Protein AF-A0A9P4Y3B7-F1 (afdb_monomer_lite)

Sequence (95 aa):
IESTGYEVMLCSLCLEEGVRCKMVDGVKSCSQCTKRGCSCDAGWVSMSSQRLLERQRELADAQARLSESLGRLFRLKKQQRFLQEKGIKLVNEGL

Organism: Cryphonectria parasitica (strain ATCC 38755 / EP155) (NCBI:txid660469)

Secondary structure (DSSP, 8-state):
-TTSEEEBSPPHHHHHTT---EEETT-SS-HHHHHHT------S-BHHHHHHHHHHHHHHHHHHHHHHHHHHHHHHHHHHHHHHHHHHHHHHTT-

Structure (mmCIF, N/CA/C/O backbone):
data_AF-A0A9P4Y3B7-F1
#
_entry.id   AF-A0A9P4Y3B7-F1
#
loop_
_atom_site.group_PDB
_atom_site.id
_atom_site.type_symbol
_atom_site.label_atom_id
_atom_site.label_alt_id
_atom_site.label_comp_id
_atom_site.label_asym_id
_atom_site.label_entity_id
_atom_site.label_seq_id
_atom_site.pdbx_PDB_ins_code
_atom_site.Cartn_x
_atom_site.Cartn_y
_atom_site.Cartn_z
_atom_site.occupancy
_atom_site.B_iso_or_equiv
_atom_site.auth_seq_id
_atom_site.auth_comp_id
_atom_site.auth_asym_id
_atom_site.auth_atom_id
_atom_site.pdbx_PDB_model_num
ATOM 1 N N . ILE A 1 1 ? 16.512 -10.679 -30.146 1.00 53.03 1 ILE A N 1
ATOM 2 C CA . ILE A 1 1 ? 15.92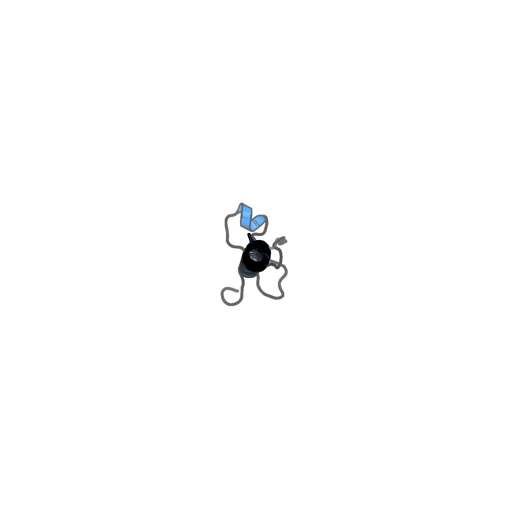7 -9.596 -29.308 1.00 53.03 1 ILE A CA 1
ATOM 3 C C . ILE A 1 1 ? 14.492 -9.924 -28.876 1.00 53.03 1 ILE A C 1
ATOM 5 O O . ILE A 1 1 ? 14.072 -9.449 -27.833 1.00 53.03 1 ILE A O 1
ATOM 9 N N . GLU A 1 2 ? 13.735 -10.756 -29.605 1.00 48.28 2 GLU A N 1
ATOM 10 C CA . GLU A 1 2 ? 12.318 -11.001 -29.275 1.00 48.28 2 GLU A CA 1
ATOM 11 C C . GLU A 1 2 ? 12.056 -11.876 -28.036 1.00 48.28 2 GLU A C 1
ATOM 13 O O . GLU A 1 2 ? 10.957 -11.808 -27.497 1.00 48.28 2 GLU A O 1
ATOM 18 N N . SER A 1 3 ? 13.040 -12.633 -27.536 1.00 58.28 3 SER A N 1
ATOM 19 C CA . SER A 1 3 ? 12.833 -13.605 -26.449 1.00 58.28 3 SER A CA 1
ATOM 20 C C . SER A 1 3 ? 13.314 -13.179 -25.052 1.00 58.28 3 SER A C 1
ATOM 22 O O . SER A 1 3 ? 13.001 -13.873 -24.092 1.00 58.28 3 SER A O 1
ATOM 24 N N . THR A 1 4 ? 14.040 -12.063 -24.897 1.00 72.12 4 THR A N 1
ATOM 25 C CA . THR A 1 4 ? 14.659 -11.663 -23.606 1.00 72.12 4 THR A CA 1
ATOM 26 C C . THR A 1 4 ? 14.397 -10.213 -23.185 1.00 72.12 4 THR A C 1
ATOM 28 O O . THR A 1 4 ? 15.019 -9.723 -22.248 1.00 72.12 4 THR A O 1
ATOM 31 N N . GLY A 1 5 ? 13.498 -9.498 -23.868 1.00 76.00 5 GLY A N 1
ATOM 32 C CA . GLY A 1 5 ? 13.182 -8.107 -23.531 1.00 76.00 5 GLY A CA 1
ATOM 33 C C . GLY A 1 5 ? 11.977 -7.961 -22.599 1.00 76.00 5 GLY A C 1
ATOM 34 O O . GLY A 1 5 ? 10.999 -8.694 -22.742 1.00 76.00 5 GLY A O 1
ATOM 35 N N . TYR A 1 6 ? 12.012 -6.976 -21.701 1.00 83.25 6 TYR A N 1
ATOM 36 C CA . TYR A 1 6 ? 10.873 -6.582 -20.867 1.00 83.25 6 TYR A CA 1
ATOM 37 C C . TYR A 1 6 ? 10.257 -5.263 -21.348 1.00 83.25 6 TYR A C 1
ATOM 39 O O . TYR A 1 6 ? 10.921 -4.410 -21.946 1.00 83.25 6 TYR A O 1
ATOM 47 N N . GLU A 1 7 ? 8.950 -5.120 -21.124 1.00 84.38 7 GLU A N 1
ATOM 48 C CA . GLU A 1 7 ? 8.209 -3.904 -21.458 1.00 84.38 7 GLU A CA 1
ATOM 49 C C . GLU A 1 7 ? 8.420 -2.850 -20.364 1.00 84.38 7 GLU A C 1
ATOM 51 O O . GLU A 1 7 ? 8.152 -3.072 -19.179 1.00 84.38 7 GLU A O 1
ATOM 56 N N . VAL A 1 8 ? 8.922 -1.693 -20.783 1.00 83.44 8 VAL A N 1
ATOM 57 C CA . VAL A 1 8 ? 9.170 -0.525 -19.935 1.00 83.44 8 VAL A CA 1
ATOM 58 C C . VAL A 1 8 ? 8.182 0.581 -20.270 1.00 83.44 8 VAL A C 1
ATOM 60 O O . VAL A 1 8 ? 7.482 0.525 -21.285 1.00 83.44 8 VAL A O 1
ATOM 63 N N . MET A 1 9 ? 8.151 1.610 -19.428 1.00 81.31 9 MET A N 1
ATOM 64 C CA . MET A 1 9 ? 7.483 2.860 -19.777 1.00 81.31 9 MET A CA 1
ATOM 65 C C . MET A 1 9 ? 7.981 3.388 -21.130 1.00 81.31 9 MET A C 1
ATOM 67 O O . MET A 1 9 ? 9.166 3.286 -21.465 1.00 81.31 9 MET A O 1
ATOM 71 N N . LEU A 1 10 ? 7.052 3.918 -21.927 1.00 83.81 10 LEU A N 1
ATOM 72 C CA . LEU A 1 10 ? 7.347 4.401 -23.273 1.00 83.81 10 LEU A CA 1
ATOM 73 C C . LEU A 1 10 ? 8.385 5.528 -23.217 1.00 83.81 10 LEU A C 1
ATOM 75 O O . LEU A 1 10 ? 8.228 6.478 -22.454 1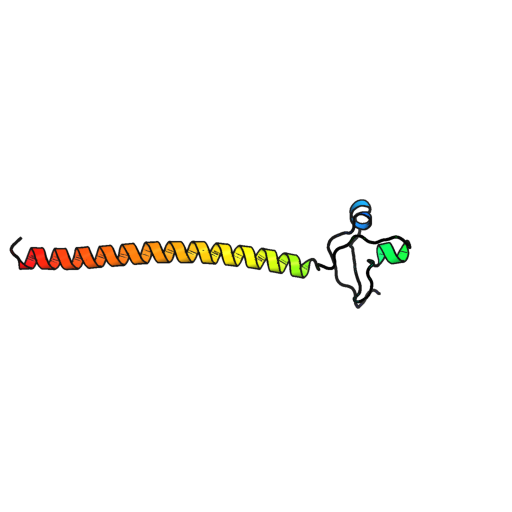.00 83.81 10 LEU A O 1
ATOM 79 N N . CYS A 1 11 ? 9.438 5.411 -24.030 1.00 87.56 11 CYS A N 1
ATOM 80 C CA . CYS A 1 11 ? 10.337 6.527 -24.312 1.00 87.56 11 CYS A CA 1
ATOM 81 C C . CYS A 1 11 ? 9.602 7.581 -25.156 1.00 87.56 11 CYS A C 1
ATOM 83 O O . CYS A 1 11 ? 8.615 7.232 -25.811 1.00 87.56 11 CYS A O 1
ATOM 85 N N . SER A 1 12 ? 10.080 8.827 -25.191 1.00 86.69 12 SER A N 1
ATOM 86 C CA . SER A 1 12 ? 9.415 9.914 -25.933 1.00 86.69 12 SER A CA 1
ATOM 87 C C . SER A 1 12 ? 9.133 9.526 -27.389 1.00 86.69 12 SER A C 1
ATOM 89 O O . SER A 1 12 ? 8.019 9.687 -27.875 1.00 86.69 12 SER A O 1
ATOM 91 N N . LEU A 1 13 ? 10.096 8.873 -28.046 1.00 87.31 13 LEU A N 1
ATOM 92 C CA . LEU A 1 13 ? 9.939 8.405 -29.424 1.00 87.31 13 LEU A CA 1
ATOM 93 C C . LEU A 1 13 ? 8.879 7.301 -29.571 1.00 87.31 13 LEU A C 1
ATOM 95 O O . LEU A 1 13 ? 8.062 7.327 -30.483 1.00 87.31 13 LEU A O 1
ATOM 99 N N . CYS A 1 14 ? 8.892 6.299 -28.689 1.00 88.44 14 CYS A N 1
ATOM 100 C CA . CYS A 1 14 ? 7.908 5.214 -28.750 1.00 88.44 14 CYS A CA 1
ATOM 101 C C . CYS A 1 14 ? 6.501 5.707 -28.396 1.00 88.44 14 CYS A C 1
ATOM 103 O O . CYS A 1 14 ? 5.526 5.131 -28.875 1.00 88.44 14 CYS A O 1
ATOM 105 N N . LEU A 1 15 ? 6.404 6.751 -27.568 1.00 87.25 15 LEU A N 1
ATOM 106 C CA . LEU A 1 15 ? 5.152 7.409 -27.220 1.00 87.25 15 LEU A CA 1
ATOM 107 C C . LEU A 1 15 ? 4.560 8.148 -28.425 1.00 87.25 15 LEU A C 1
ATOM 109 O O . LEU A 1 15 ? 3.386 7.947 -28.721 1.00 87.25 15 LEU A O 1
ATOM 113 N N . GLU A 1 16 ? 5.367 8.939 -29.138 1.00 87.31 16 GLU A N 1
ATOM 114 C CA . GLU A 1 16 ? 4.948 9.646 -30.360 1.00 87.31 16 GLU A CA 1
ATOM 115 C C . GLU A 1 16 ? 4.493 8.683 -31.464 1.00 87.31 16 GLU A C 1
ATOM 117 O O . GLU A 1 16 ? 3.503 8.922 -32.149 1.00 87.31 16 GLU A O 1
ATOM 122 N N . GLU A 1 17 ? 5.188 7.557 -31.601 1.00 86.25 17 GLU A N 1
ATOM 123 C CA . GLU A 1 17 ? 4.918 6.547 -32.627 1.00 86.25 17 GLU A CA 1
ATOM 124 C C . GLU A 1 17 ? 3.816 5.552 -32.221 1.00 86.25 17 GLU A C 1
ATOM 126 O O . GLU A 1 17 ? 3.406 4.714 -33.024 1.00 86.25 17 GLU A O 1
ATOM 131 N N . GLY A 1 18 ? 3.354 5.594 -30.967 1.00 85.12 18 GLY A N 1
ATOM 132 C CA . GLY A 1 18 ? 2.339 4.675 -30.444 1.00 85.12 18 GLY A CA 1
ATOM 133 C C . GLY A 1 18 ? 2.777 3.203 -30.416 1.00 85.12 18 GLY A C 1
ATOM 134 O O . GLY A 1 18 ? 1.940 2.302 -30.493 1.00 85.12 18 GLY A O 1
ATOM 135 N N . VAL A 1 19 ? 4.082 2.931 -30.319 1.00 87.81 19 VAL A N 1
ATOM 136 C CA . VAL A 1 19 ? 4.642 1.570 -30.328 1.00 87.81 19 VAL A CA 1
ATOM 137 C C . VAL A 1 19 ? 5.098 1.135 -28.940 1.00 87.81 19 VAL A C 1
ATOM 139 O O . VAL A 1 19 ? 5.503 1.938 -28.107 1.00 87.81 19 VAL A O 1
ATOM 142 N N . ARG A 1 20 ? 5.088 -0.178 -28.679 1.00 85.94 20 ARG A N 1
ATOM 143 C CA . ARG A 1 20 ? 5.571 -0.723 -27.402 1.00 85.94 20 ARG A CA 1
ATOM 144 C C . ARG A 1 20 ? 7.085 -0.564 -27.255 1.00 85.94 20 ARG A C 1
ATOM 146 O O . ARG A 1 20 ? 7.852 -0.985 -28.123 1.00 85.94 20 ARG A O 1
ATOM 153 N N . CYS A 1 21 ? 7.504 -0.042 -26.106 1.00 87.88 21 CYS A N 1
ATOM 154 C CA . CYS A 1 21 ? 8.903 0.113 -25.731 1.00 87.88 21 CYS A CA 1
ATOM 155 C C . CYS A 1 21 ? 9.405 -1.158 -25.025 1.00 87.88 21 CYS A C 1
ATOM 157 O O . CYS A 1 21 ? 9.007 -1.463 -23.901 1.00 87.88 21 CYS A O 1
ATOM 159 N N . LYS A 1 22 ? 10.270 -1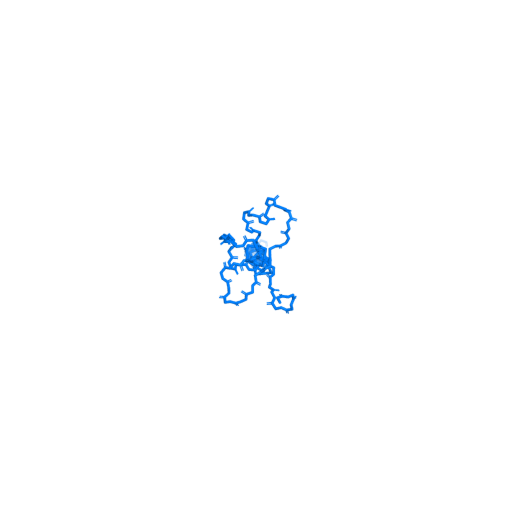.923 -25.700 1.00 87.94 22 LYS A N 1
ATOM 160 C CA . LYS A 1 22 ? 10.904 -3.132 -25.144 1.00 87.94 22 LYS A CA 1
ATOM 161 C C . LYS A 1 22 ? 12.396 -2.910 -24.957 1.00 87.94 22 LYS A C 1
ATOM 163 O O . LYS A 1 22 ? 13.073 -2.611 -25.944 1.00 87.94 22 LYS A O 1
ATOM 168 N N . MET A 1 23 ? 12.895 -3.087 -23.738 1.00 85.62 23 MET A N 1
ATOM 169 C CA . MET A 1 23 ? 14.322 -3.021 -23.396 1.00 85.62 23 MET A CA 1
ATOM 170 C C . MET A 1 23 ? 14.882 -4.416 -23.110 1.00 85.62 23 MET A C 1
ATOM 172 O O . MET A 1 23 ? 14.138 -5.318 -22.740 1.00 85.62 23 MET A O 1
ATOM 176 N N . VAL A 1 24 ? 16.189 -4.588 -23.317 1.00 84.62 24 VAL A N 1
ATOM 177 C CA . VAL A 1 24 ? 16.941 -5.811 -22.992 1.00 84.62 24 VAL A CA 1
ATOM 178 C C . VAL A 1 24 ? 17.966 -5.461 -21.918 1.00 84.62 24 VAL A C 1
ATOM 180 O O . VAL A 1 24 ? 18.554 -4.378 -21.969 1.00 84.62 24 VAL A O 1
ATOM 183 N N . ASP A 1 25 ? 18.198 -6.371 -20.974 1.00 78.94 25 ASP A N 1
ATOM 184 C CA . ASP A 1 25 ? 19.184 -6.174 -19.911 1.00 78.94 25 ASP A CA 1
ATOM 185 C C . ASP A 1 25 ? 20.578 -5.850 -20.465 1.00 78.94 25 ASP A C 1
ATOM 187 O O . ASP A 1 25 ? 21.051 -6.438 -21.440 1.00 78.94 25 ASP A O 1
ATOM 191 N N . GLY A 1 26 ? 21.237 -4.876 -19.835 1.00 78.31 26 GLY A N 1
ATOM 192 C CA . GLY A 1 26 ? 22.567 -4.400 -20.220 1.00 78.31 26 GLY A CA 1
ATOM 193 C C . GLY A 1 26 ? 22.589 -3.361 -21.348 1.00 78.31 26 GLY A C 1
ATOM 194 O O . GLY A 1 26 ? 23.623 -2.724 -21.552 1.00 78.31 26 GLY A O 1
ATOM 195 N N . VAL A 1 27 ? 21.471 -3.115 -22.043 1.00 81.75 27 VAL A N 1
ATOM 196 C CA . VAL A 1 27 ? 21.390 -2.112 -23.119 1.00 81.75 27 VAL A CA 1
ATOM 197 C C . VAL A 1 27 ? 20.588 -0.901 -22.657 1.00 81.75 27 VAL A C 1
ATOM 199 O O . VAL A 1 27 ? 19.434 -1.018 -22.264 1.00 81.75 27 VAL A O 1
ATOM 202 N N . LYS A 1 28 ? 21.185 0.295 -22.748 1.00 82.38 28 LYS A N 1
ATOM 203 C CA . LYS A 1 28 ? 20.555 1.562 -22.316 1.00 82.38 28 LYS A CA 1
ATOM 204 C C . LYS A 1 28 ? 19.409 2.038 -23.216 1.00 82.38 28 LYS A C 1
ATOM 206 O O . LYS A 1 28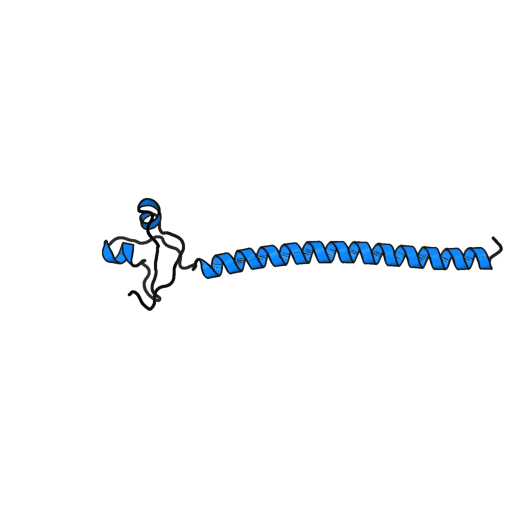 ? 18.767 3.037 -22.914 1.00 82.38 28 LYS A O 1
ATOM 211 N N . SER A 1 29 ? 19.176 1.349 -24.328 1.00 86.81 29 SER A N 1
ATOM 212 C CA . SER A 1 29 ? 18.245 1.752 -25.374 1.00 86.81 29 SER A CA 1
ATOM 213 C C . SER A 1 29 ? 17.215 0.669 -25.638 1.00 86.81 29 SER A C 1
ATOM 215 O O . SER A 1 29 ? 17.535 -0.519 -25.668 1.00 86.81 29 SER A O 1
ATOM 217 N N . CYS A 1 30 ? 15.967 1.082 -25.849 1.00 88.44 30 CYS A N 1
ATOM 218 C CA . CYS A 1 30 ? 14.923 0.160 -26.261 1.00 88.44 30 CYS A CA 1
ATOM 219 C C . CYS A 1 30 ? 15.152 -0.329 -27.694 1.00 88.44 30 CYS A C 1
ATOM 221 O O . CYS A 1 30 ? 15.777 0.343 -28.514 1.00 88.44 30 CYS A O 1
ATOM 223 N N . SER A 1 31 ? 14.574 -1.482 -28.014 1.00 87.81 31 SER A N 1
ATOM 224 C CA . SER A 1 31 ? 14.673 -2.129 -29.324 1.00 87.81 31 SER A CA 1
ATOM 225 C C . SER A 1 31 ? 14.336 -1.209 -30.504 1.00 87.81 31 SER A C 1
ATOM 227 O O . SER A 1 31 ? 14.966 -1.333 -31.551 1.00 87.81 31 SER A O 1
ATOM 229 N N . GLN A 1 32 ? 13.389 -0.278 -30.351 1.00 87.50 32 GLN A N 1
ATOM 230 C CA . GLN A 1 32 ? 13.023 0.668 -31.411 1.00 87.50 32 GLN A CA 1
ATOM 231 C C . GLN A 1 32 ? 14.071 1.768 -31.589 1.00 87.50 32 GLN A C 1
ATOM 233 O O . GLN A 1 32 ? 14.494 2.031 -32.714 1.00 87.50 32 GLN A O 1
ATOM 238 N N . CYS A 1 33 ? 14.556 2.352 -30.493 1.00 88.50 33 CYS A N 1
ATOM 239 C CA . CYS A 1 33 ? 15.630 3.343 -30.533 1.00 88.50 33 CYS A CA 1
ATOM 240 C C . CYS A 1 33 ? 16.935 2.735 -31.065 1.00 88.50 33 CYS A C 1
ATOM 242 O O . CYS A 1 33 ? 17.599 3.346 -31.897 1.00 88.50 33 CYS A O 1
ATOM 244 N N . THR A 1 34 ? 17.265 1.499 -30.669 1.00 87.81 34 THR A N 1
ATOM 245 C CA . THR A 1 34 ? 18.427 0.770 -31.196 1.00 87.81 34 THR A CA 1
ATOM 246 C C . THR A 1 34 ? 18.307 0.538 -32.702 1.00 87.81 34 THR A C 1
ATOM 248 O O . THR A 1 34 ? 19.274 0.762 -33.421 1.00 87.81 34 THR A O 1
ATOM 251 N N . LYS A 1 35 ? 17.128 0.135 -33.203 1.00 86.31 35 LYS A N 1
ATOM 252 C CA . LYS A 1 35 ? 16.892 -0.043 -34.649 1.00 86.31 35 LYS A CA 1
ATOM 253 C C . LYS A 1 35 ? 17.028 1.261 -35.436 1.00 86.31 35 LYS A C 1
ATOM 255 O O . LYS A 1 35 ? 17.489 1.231 -36.571 1.00 86.31 35 LYS A O 1
ATOM 260 N N . ARG A 1 36 ? 16.617 2.387 -34.847 1.00 85.88 36 ARG A N 1
ATOM 261 C CA . ARG A 1 36 ? 16.672 3.718 -35.472 1.00 85.88 36 ARG A CA 1
ATOM 262 C C . ARG A 1 36 ? 18.021 4.426 -35.282 1.00 85.88 36 ARG A C 1
ATOM 264 O O . ARG A 1 36 ? 18.251 5.448 -35.915 1.00 85.88 36 ARG A O 1
ATOM 271 N N . GLY A 1 37 ? 18.906 3.900 -34.433 1.00 85.50 37 GLY A N 1
ATOM 272 C CA . GLY A 1 37 ? 20.207 4.507 -34.142 1.00 85.50 37 GLY A CA 1
ATOM 273 C C . GLY A 1 37 ? 20.123 5.805 -33.332 1.00 85.50 37 GLY A C 1
ATOM 274 O O . GLY A 1 37 ? 21.014 6.642 -33.439 1.00 85.50 37 GLY A O 1
ATOM 275 N N . CYS A 1 38 ? 19.065 5.994 -32.539 1.00 84.88 38 CYS A N 1
ATOM 276 C CA . CYS A 1 38 ? 18.857 7.200 -31.735 1.00 84.88 38 CYS A CA 1
ATOM 277 C C . CYS A 1 38 ? 19.011 6.931 -30.229 1.00 84.88 38 CYS A C 1
ATOM 279 O O . CYS A 1 38 ? 18.961 5.786 -29.764 1.00 84.88 38 CYS A O 1
ATOM 281 N N . SER A 1 39 ? 19.172 8.001 -29.444 1.00 83.62 39 SER A N 1
ATOM 282 C CA . SER A 1 39 ? 19.135 7.905 -27.984 1.00 83.62 39 SER A CA 1
ATOM 283 C C . SER A 1 39 ? 17.745 7.473 -27.503 1.00 83.62 39 SER A C 1
ATOM 285 O O . SER A 1 39 ? 16.732 7.657 -28.179 1.00 83.62 39 SER A O 1
ATOM 287 N N . CYS A 1 40 ? 17.713 6.832 -26.338 1.00 86.75 40 CYS A N 1
ATOM 288 C CA . CYS A 1 40 ? 16.494 6.364 -25.695 1.00 86.75 40 CYS A CA 1
ATOM 289 C C . CYS A 1 40 ? 16.429 6.981 -24.305 1.00 86.75 40 CYS A C 1
ATOM 291 O O . CYS A 1 40 ? 17.385 6.870 -23.540 1.00 86.75 40 CYS A O 1
ATOM 293 N N . ASP A 1 41 ? 15.304 7.601 -23.990 1.00 85.56 41 ASP A N 1
ATOM 294 C CA . ASP A 1 41 ? 14.990 8.201 -22.694 1.00 85.56 41 ASP A CA 1
ATOM 295 C C . ASP A 1 41 ? 14.086 7.300 -21.834 1.00 85.56 41 ASP A C 1
ATOM 297 O O . ASP A 1 41 ? 13.668 7.701 -20.751 1.00 85.56 41 ASP A O 1
ATOM 301 N N . ALA A 1 42 ? 13.803 6.065 -22.279 1.00 77.88 42 ALA A N 1
ATOM 302 C CA . ALA A 1 42 ? 13.096 5.089 -21.449 1.00 77.88 42 ALA A CA 1
ATOM 303 C C . ALA A 1 42 ? 13.837 4.861 -20.125 1.00 77.88 42 ALA A C 1
ATOM 305 O O . ALA A 1 42 ? 15.019 4.508 -20.101 1.00 77.88 42 ALA A O 1
ATOM 30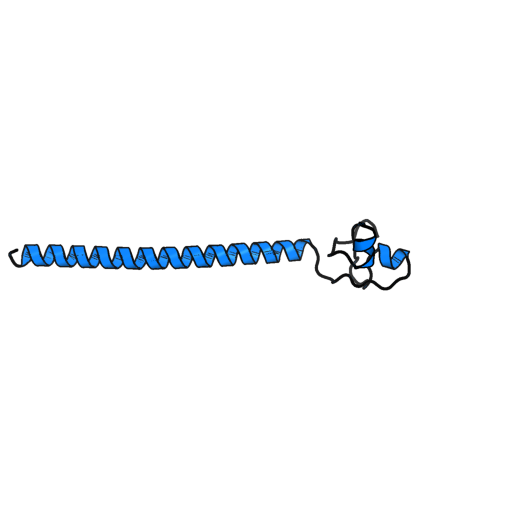6 N N . GLY A 1 43 ? 13.109 5.007 -19.020 1.00 69.19 43 GLY A N 1
ATOM 307 C CA . GLY A 1 43 ? 13.580 4.584 -17.710 1.00 69.19 43 GLY A CA 1
ATOM 308 C C . GLY A 1 43 ? 13.622 3.059 -17.593 1.00 69.19 43 GLY A C 1
ATOM 309 O O . GLY A 1 43 ? 12.810 2.347 -18.177 1.00 69.19 43 GLY A O 1
ATOM 310 N N . TRP A 1 44 ? 14.531 2.553 -16.761 1.00 64.25 44 TRP A N 1
ATOM 311 C CA . TRP A 1 44 ? 14.712 1.118 -16.493 1.00 64.25 44 TRP A CA 1
ATOM 312 C C . TRP A 1 44 ? 13.556 0.460 -15.728 1.00 64.25 44 TRP A C 1
ATOM 314 O O . TRP A 1 44 ? 13.586 -0.741 -15.464 1.00 64.25 44 TRP A O 1
ATOM 324 N N . VAL A 1 45 ? 12.544 1.235 -15.335 1.00 68.81 45 VAL A N 1
ATOM 325 C CA . VAL A 1 45 ? 11.416 0.733 -14.557 1.00 68.81 45 VAL A CA 1
ATOM 326 C C . VAL A 1 45 ? 10.469 -0.018 -15.490 1.00 68.81 45 VAL A C 1
ATOM 328 O O . VAL A 1 45 ? 9.802 0.567 -16.344 1.00 68.81 45 VAL A O 1
ATOM 331 N N . SER A 1 46 ? 10.423 -1.338 -15.317 1.00 71.62 46 SER A N 1
ATOM 332 C CA . SER A 1 46 ? 9.432 -2.202 -15.957 1.00 71.62 46 SER A CA 1
ATOM 333 C C . SER A 1 46 ? 8.010 -1.759 -15.601 1.00 71.62 46 SER A C 1
ATOM 335 O O . SER A 1 46 ? 7.715 -1.395 -14.461 1.00 71.62 46 SER A O 1
ATOM 337 N N . MET A 1 47 ? 7.076 -1.885 -16.542 1.00 72.75 47 MET A N 1
ATOM 338 C CA . MET A 1 47 ? 5.661 -1.640 -16.242 1.00 72.75 47 MET A CA 1
ATOM 339 C C . MET A 1 47 ? 5.121 -2.574 -15.145 1.00 72.75 47 MET A C 1
ATOM 341 O O . MET A 1 47 ? 4.215 -2.203 -14.396 1.00 72.75 47 MET A O 1
ATOM 345 N N . SER A 1 48 ? 5.673 -3.786 -15.020 1.00 73.88 48 SER A N 1
ATOM 346 C CA . SER A 1 48 ? 5.267 -4.732 -13.976 1.00 73.88 48 SER A CA 1
ATOM 347 C C . SER A 1 48 ? 5.660 -4.261 -12.576 1.00 73.88 48 SER A C 1
ATOM 349 O O . SER A 1 48 ? 4.860 -4.390 -11.650 1.00 73.88 48 SER A O 1
ATOM 351 N N . SER A 1 49 ? 6.847 -3.670 -12.409 1.00 78.38 49 SER A N 1
ATOM 352 C CA . SER A 1 49 ? 7.294 -3.156 -11.112 1.00 78.38 49 SER A CA 1
ATOM 353 C C . SER A 1 49 ? 6.522 -1.906 -10.700 1.00 78.38 49 SER A C 1
ATOM 355 O O . SER A 1 49 ? 6.198 -1.751 -9.525 1.00 78.38 49 SER A O 1
ATOM 357 N N . GLN A 1 50 ? 6.131 -1.062 -11.655 1.00 79.69 50 GLN A N 1
ATOM 358 C CA . GLN A 1 50 ? 5.278 0.092 -11.376 1.00 79.69 50 GLN A CA 1
ATOM 359 C C . GLN A 1 50 ? 3.888 -0.322 -10.867 1.00 79.69 50 GLN A C 1
ATOM 361 O O . GLN A 1 50 ? 3.440 0.174 -9.835 1.00 79.69 50 GLN A O 1
ATOM 366 N N . ARG A 1 51 ? 3.248 -1.309 -11.509 1.00 83.56 51 ARG A N 1
ATOM 367 C CA . ARG A 1 51 ? 1.965 -1.867 -11.037 1.00 83.56 51 ARG A CA 1
ATOM 368 C C . ARG A 1 51 ? 2.074 -2.511 -9.656 1.00 83.56 51 ARG A C 1
ATOM 370 O O . ARG A 1 51 ? 1.128 -2.465 -8.874 1.00 83.56 51 ARG A O 1
ATOM 377 N N . LEU A 1 52 ? 3.214 -3.135 -9.349 1.00 87.56 52 LEU A N 1
ATOM 378 C CA . LEU A 1 52 ? 3.475 -3.678 -8.015 1.00 87.56 52 LEU A CA 1
ATOM 379 C C . LEU A 1 52 ? 3.560 -2.563 -6.966 1.00 87.56 52 LEU A C 1
ATOM 381 O O . LEU A 1 52 ? 2.963 -2.703 -5.903 1.00 87.56 52 LEU A O 1
ATOM 385 N N . LEU A 1 53 ? 4.236 -1.452 -7.274 1.00 88.56 53 LEU A N 1
ATOM 386 C CA . LEU A 1 53 ? 4.318 -0.286 -6.386 1.00 88.56 53 LEU A CA 1
ATOM 387 C C . LEU A 1 53 ? 2.946 0.358 -6.150 1.00 88.56 53 LEU A C 1
ATOM 389 O O . LEU A 1 53 ? 2.629 0.714 -5.018 1.00 88.56 53 LEU A O 1
ATOM 393 N N . GLU A 1 54 ? 2.120 0.481 -7.189 1.00 91.19 54 GLU A N 1
ATOM 394 C CA . GLU A 1 54 ? 0.746 0.990 -7.070 1.00 91.19 54 GLU A CA 1
ATOM 395 C C . GLU A 1 54 ? -0.096 0.101 -6.152 1.00 91.19 54 GLU A C 1
ATOM 397 O O . GLU A 1 54 ? -0.655 0.586 -5.169 1.00 91.19 54 GLU A O 1
ATOM 402 N N . ARG A 1 55 ? -0.088 -1.218 -6.381 1.00 93.19 55 ARG A N 1
ATOM 403 C CA . ARG A 1 55 ? -0.774 -2.177 -5.499 1.00 93.19 55 ARG A CA 1
ATOM 404 C C . ARG A 1 55 ? -0.251 -2.128 -4.068 1.00 93.19 55 ARG A C 1
ATOM 406 O O . ARG A 1 55 ? -1.025 -2.252 -3.125 1.00 93.19 55 ARG A O 1
ATOM 413 N N . GLN A 1 56 ? 1.055 -1.947 -3.884 1.00 94.94 56 GLN A N 1
ATOM 414 C CA . GLN A 1 56 ? 1.647 -1.831 -2.555 1.00 94.94 56 GLN A CA 1
ATOM 415 C C . GLN A 1 56 ? 1.145 -0.580 -1.821 1.00 94.94 56 GLN A C 1
ATOM 417 O O . GLN A 1 56 ? 0.865 -0.655 -0.625 1.00 94.94 56 GLN A O 1
ATOM 422 N N . ARG A 1 57 ? 0.976 0.547 -2.526 1.00 95.44 57 ARG A N 1
ATOM 423 C CA . ARG A 1 57 ? 0.368 1.765 -1.965 1.00 95.44 57 ARG A CA 1
ATOM 424 C C . ARG A 1 57 ? -1.096 1.548 -1.595 1.00 95.44 57 ARG A C 1
ATOM 426 O O . ARG A 1 57 ? -1.481 1.861 -0.475 1.00 95.44 57 ARG A O 1
ATOM 433 N N . GLU A 1 58 ? -1.883 0.938 -2.479 1.00 96.69 58 GLU A N 1
ATOM 434 C CA . GLU A 1 58 ? -3.291 0.621 -2.202 1.00 96.69 58 GLU A CA 1
ATOM 435 C C . GLU A 1 58 ? -3.450 -0.265 -0.955 1.00 96.69 58 GLU A C 1
ATOM 437 O O . GLU A 1 58 ? -4.325 -0.024 -0.117 1.00 96.69 58 GLU A O 1
ATOM 442 N N . LEU A 1 59 ? -2.577 -1.268 -0.805 1.00 97.44 59 LEU A N 1
ATOM 443 C CA . LEU A 1 59 ? -2.541 -2.136 0.372 1.00 97.44 59 LEU A CA 1
ATOM 444 C C . LEU A 1 59 ? -2.168 -1.365 1.643 1.00 97.44 59 LEU A C 1
ATOM 446 O O . LEU A 1 59 ? -2.810 -1.562 2.676 1.00 97.44 59 LEU A O 1
ATOM 450 N N . ALA A 1 60 ? -1.178 -0.471 1.575 1.00 97.69 60 ALA A N 1
ATOM 451 C CA . ALA A 1 60 ? -0.785 0.364 2.708 1.00 97.69 60 ALA A CA 1
ATOM 452 C C . ALA A 1 60 ? -1.933 1.286 3.162 1.00 97.69 60 ALA A C 1
ATOM 454 O O . ALA A 1 60 ? -2.233 1.363 4.357 1.00 97.69 60 ALA A O 1
ATOM 455 N N . ASP A 1 61 ? -2.641 1.908 2.218 1.00 97.75 61 ASP A N 1
ATOM 456 C CA . ASP A 1 61 ? -3.795 2.761 2.511 1.00 97.75 61 ASP A CA 1
ATOM 457 C C . ASP A 1 61 ? -4.953 1.964 3.128 1.00 97.75 61 ASP A C 1
ATOM 459 O O . ASP A 1 61 ? -5.607 2.411 4.077 1.00 97.75 61 ASP A O 1
ATOM 463 N N . ALA A 1 62 ? -5.213 0.756 2.619 1.00 97.56 62 ALA A N 1
ATOM 464 C CA . ALA A 1 62 ? -6.215 -0.139 3.189 1.00 97.56 62 ALA A CA 1
ATOM 465 C C . ALA A 1 62 ? -5.852 -0.563 4.622 1.00 97.56 62 ALA A C 1
ATOM 467 O O . ALA A 1 62 ? -6.714 -0.552 5.506 1.00 97.56 62 ALA A O 1
ATOM 468 N N . GLN A 1 63 ? -4.579 -0.875 4.874 1.00 98.00 63 GLN A N 1
ATOM 469 C CA . GLN A 1 63 ? -4.078 -1.224 6.203 1.00 98.00 63 GLN A CA 1
ATOM 470 C C . GLN A 1 63 ? -4.208 -0.056 7.192 1.00 98.00 63 GLN A C 1
ATOM 472 O O . GLN A 1 63 ? -4.594 -0.271 8.346 1.00 98.00 63 GLN A O 1
ATOM 477 N N . ALA A 1 64 ? -3.950 1.180 6.755 1.00 98.00 64 ALA A N 1
ATOM 478 C CA . ALA A 1 64 ? -4.136 2.373 7.577 1.00 98.00 64 ALA A CA 1
ATOM 479 C C . ALA A 1 64 ? -5.609 2.557 7.993 1.00 98.00 64 ALA A C 1
ATOM 481 O O . ALA A 1 64 ? -5.902 2.696 9.184 1.00 98.00 64 ALA A O 1
ATOM 482 N N . ARG A 1 65 ? -6.550 2.453 7.040 1.00 98.00 65 ARG A N 1
ATOM 483 C CA . ARG A 1 65 ? -8.000 2.542 7.314 1.00 98.00 65 ARG A CA 1
ATOM 484 C C . ARG A 1 65 ? -8.491 1.449 8.266 1.00 98.00 65 ARG A C 1
ATOM 486 O O . ARG A 1 65 ? -9.301 1.711 9.163 1.00 98.00 65 ARG A O 1
ATOM 493 N N . LEU A 1 66 ? -7.995 0.223 8.092 1.00 98.12 66 LEU A N 1
ATOM 494 C CA . LEU A 1 66 ? -8.317 -0.895 8.980 1.00 98.12 66 LEU A CA 1
ATOM 495 C C . LEU A 1 66 ? -7.813 -0.628 10.404 1.00 98.12 66 LEU A C 1
ATOM 497 O O . LEU A 1 66 ? -8.555 -0.815 11.369 1.00 98.12 66 LEU A O 1
ATOM 501 N N . SER A 1 67 ? -6.579 -0.142 10.533 1.00 98.19 67 SER A N 1
ATOM 502 C CA . SER A 1 67 ? -5.957 0.160 11.826 1.00 98.19 67 SER A CA 1
ATOM 503 C C . SER A 1 67 ? -6.715 1.256 12.579 1.00 98.19 67 SER A C 1
ATOM 505 O O . SER A 1 67 ? -6.970 1.123 13.778 1.00 98.19 67 SER A O 1
ATOM 507 N N . GLU A 1 68 ? -7.155 2.304 11.878 1.00 98.25 68 GLU A N 1
ATOM 508 C CA . GLU A 1 68 ? -7.999 3.351 12.461 1.00 98.25 68 GLU A CA 1
ATOM 509 C C . GLU A 1 68 ? -9.334 2.786 12.974 1.00 98.25 68 GLU A C 1
ATOM 511 O O . GLU A 1 68 ? -9.739 3.046 14.112 1.00 98.25 68 GLU A O 1
ATOM 516 N N . SER A 1 69 ? -9.997 1.965 12.157 1.00 98.00 69 SER A N 1
ATOM 517 C CA . SER A 1 69 ? -11.283 1.346 12.493 1.00 98.00 69 SER A CA 1
ATOM 518 C C . SER A 1 69 ? -11.172 0.427 13.713 1.00 98.00 69 SER A C 1
ATOM 520 O O . SER A 1 69 ? -12.000 0.498 14.627 1.00 98.00 69 SER A O 1
ATOM 522 N N . LEU A 1 70 ? -10.109 -0.380 13.786 1.00 98.31 70 LEU A N 1
ATOM 523 C CA . LEU A 1 70 ? -9.805 -1.209 14.954 1.00 98.31 70 LEU A CA 1
ATOM 524 C C . LEU A 1 70 ? -9.551 -0.357 16.202 1.00 98.31 70 LEU A C 1
ATOM 526 O O . LEU A 1 70 ? -10.067 -0.672 17.277 1.00 98.31 70 LEU A O 1
ATOM 530 N N . GLY A 1 71 ? -8.828 0.757 16.063 1.00 98.31 71 GLY A N 1
ATOM 531 C CA . GLY A 1 71 ? -8.608 1.711 17.148 1.00 98.31 71 GLY A CA 1
ATOM 532 C C . GLY A 1 71 ? -9.916 2.287 17.700 1.00 98.31 71 GLY A C 1
ATOM 533 O O . GLY A 1 71 ? -10.101 2.349 18.919 1.00 98.31 71 GLY A O 1
ATOM 534 N N . ARG A 1 72 ? -10.858 2.664 16.826 1.00 98.00 72 ARG A N 1
ATOM 535 C CA . ARG A 1 72 ? -12.196 3.141 17.225 1.00 98.00 72 ARG A CA 1
ATOM 536 C C . ARG A 1 72 ? -12.984 2.050 17.952 1.00 98.00 72 ARG A C 1
ATOM 538 O O . ARG A 1 72 ? -13.511 2.292 19.039 1.00 98.00 72 ARG A O 1
ATOM 545 N N . LEU A 1 73 ? -13.000 0.836 17.406 1.00 98.25 73 LEU A N 1
ATOM 546 C CA . LEU A 1 73 ? -13.693 -0.309 17.999 1.00 98.25 73 LEU A CA 1
ATOM 547 C C . LEU A 1 73 ? -13.142 -0.666 19.387 1.00 98.25 73 LEU A C 1
ATOM 549 O O . LEU A 1 73 ? -13.909 -0.964 20.304 1.00 98.25 73 LEU A O 1
ATOM 553 N N . PHE A 1 74 ? -11.825 -0.582 19.583 1.00 98.25 74 PHE A N 1
ATOM 554 C CA . PHE A 1 74 ? -11.207 -0.831 20.884 1.00 98.25 74 PHE A CA 1
ATOM 555 C C . PHE A 1 74 ? -11.638 0.201 21.937 1.00 98.25 74 PHE A C 1
ATOM 557 O O . PHE A 1 74 ? -11.936 -0.165 23.078 1.00 98.25 74 PHE A O 1
ATOM 564 N N . ARG A 1 75 ? -11.729 1.485 21.559 1.00 98.25 75 ARG A N 1
ATOM 565 C CA . ARG A 1 75 ? -12.226 2.551 22.448 1.00 98.25 75 ARG A CA 1
ATOM 566 C C . ARG A 1 75 ? -13.678 2.307 22.850 1.00 98.25 75 ARG A C 1
ATOM 568 O O . ARG A 1 75 ? -13.976 2.366 24.040 1.00 98.25 75 ARG A O 1
ATOM 575 N N . LEU A 1 76 ? -14.541 1.960 21.893 1.00 97.94 76 LEU A N 1
ATOM 576 C CA . LEU A 1 76 ? -15.948 1.642 22.161 1.00 97.94 76 LEU A CA 1
ATOM 577 C C . LEU A 1 76 ? -16.088 0.447 23.110 1.00 97.94 76 LEU A C 1
ATOM 579 O O . LEU A 1 76 ? -16.801 0.536 24.105 1.00 97.94 76 LEU A O 1
ATOM 583 N N . LYS A 1 77 ? -15.337 -0.638 22.882 1.00 97.81 77 LYS A N 1
ATOM 584 C CA . LYS A 1 77 ? -15.321 -1.793 23.798 1.00 97.81 77 LYS A CA 1
ATOM 585 C C . LYS A 1 77 ? -14.852 -1.416 25.204 1.00 97.81 77 LYS A C 1
ATOM 587 O O . LYS A 1 77 ? -15.387 -1.916 26.190 1.00 97.81 77 LYS A O 1
ATOM 592 N N . LYS A 1 78 ? -13.855 -0.532 25.323 1.00 97.88 78 LYS A N 1
ATOM 593 C CA . LYS A 1 78 ? -13.392 -0.033 26.627 1.00 97.88 78 LYS A CA 1
ATOM 594 C C . LYS A 1 78 ? -14.481 0.778 27.335 1.00 97.88 78 LYS A C 1
ATOM 596 O O . LYS A 1 78 ? -14.708 0.555 28.518 1.00 97.88 78 LYS A O 1
ATOM 601 N N . GLN A 1 79 ? -15.156 1.672 26.616 1.00 97.19 79 GLN A N 1
ATOM 602 C CA . GLN A 1 79 ? -16.266 2.463 27.153 1.00 97.19 79 GLN A CA 1
ATOM 603 C C . GLN A 1 79 ? -17.436 1.574 27.584 1.00 97.19 79 GLN A C 1
ATOM 605 O O . GLN A 1 79 ? -17.957 1.755 28.679 1.00 97.19 79 GLN A O 1
ATOM 610 N N . GLN A 1 80 ? -17.795 0.574 26.777 1.00 97.31 80 GLN A N 1
ATOM 611 C CA . GLN A 1 80 ? -18.848 -0.385 27.107 1.00 97.31 80 GLN A CA 1
ATOM 612 C C . GLN A 1 80 ? -18.548 -1.132 28.411 1.00 97.31 80 GLN A C 1
ATOM 614 O O . GLN A 1 80 ? -19.404 -1.174 29.288 1.00 97.31 80 GLN A O 1
ATOM 619 N N . ARG A 1 81 ? -17.328 -1.667 28.568 1.00 97.19 81 ARG A N 1
ATOM 620 C CA . ARG A 1 81 ? -16.916 -2.348 29.808 1.00 97.19 81 ARG A CA 1
ATOM 621 C C . ARG A 1 81 ? -16.983 -1.423 31.017 1.00 97.19 81 ARG A C 1
ATOM 623 O O . ARG A 1 81 ? -17.553 -1.792 32.033 1.00 97.19 81 ARG A O 1
ATOM 630 N N . PHE A 1 82 ? -16.481 -0.198 30.878 1.00 96.56 82 PHE A N 1
ATOM 631 C CA . PHE A 1 82 ? -16.538 0.790 31.953 1.00 96.56 82 PHE A CA 1
ATOM 632 C C . PHE A 1 82 ? -17.978 1.112 32.380 1.00 96.56 82 PHE A C 1
ATOM 634 O O . PHE A 1 82 ? -18.263 1.199 33.572 1.00 96.56 82 PHE A O 1
ATOM 641 N N . LEU A 1 83 ? -18.893 1.274 31.419 1.00 96.31 83 LEU A N 1
ATOM 642 C CA . LEU A 1 83 ? -20.308 1.518 31.708 1.00 96.31 83 LEU A CA 1
ATOM 643 C C . LEU A 1 83 ? -20.976 0.306 32.364 1.00 96.31 83 LEU A C 1
ATOM 645 O O . LEU A 1 83 ? -21.742 0.490 33.303 1.00 96.31 83 LEU A O 1
ATOM 649 N N . GLN A 1 84 ? -20.661 -0.914 31.920 1.00 95.81 84 GLN A N 1
ATOM 650 C CA . GLN A 1 84 ? -21.146 -2.145 32.553 1.00 95.81 84 GLN A CA 1
ATOM 651 C C . GLN A 1 84 ? -20.671 -2.250 34.006 1.00 95.81 84 GLN A C 1
ATOM 653 O O . GLN A 1 84 ? -21.483 -2.463 34.900 1.00 95.81 84 GLN A O 1
ATOM 658 N N . GLU A 1 85 ? -19.380 -2.030 34.259 1.00 95.44 85 GLU A N 1
ATOM 659 C CA . GLU A 1 85 ? -18.806 -2.038 35.609 1.00 95.44 85 GLU A CA 1
ATOM 660 C C . GLU A 1 85 ? -19.434 -0.965 36.507 1.00 95.44 85 GLU A C 1
ATOM 662 O O . GLU A 1 85 ? -19.781 -1.247 37.654 1.00 95.44 85 GLU A O 1
ATOM 667 N N . LYS A 1 86 ? -19.617 0.261 35.996 1.00 93.88 86 LYS A N 1
ATOM 668 C CA . LYS A 1 86 ? -20.310 1.326 36.735 1.00 93.88 86 LYS A CA 1
ATOM 669 C C . LYS A 1 86 ? -21.767 0.978 37.018 1.00 93.88 86 LYS A C 1
ATOM 671 O O . LYS A 1 86 ? -22.222 1.224 38.127 1.00 93.88 86 LYS A O 1
ATOM 676 N N . GLY A 1 87 ? -22.480 0.414 36.045 1.00 92.75 87 GLY A N 1
ATOM 677 C CA . GLY A 1 87 ? -23.867 -0.015 36.216 1.00 92.75 87 GLY A CA 1
ATOM 678 C C . GLY A 1 87 ? -24.002 -1.056 37.326 1.00 92.75 87 GLY A C 1
ATOM 679 O O . GLY A 1 87 ? -24.831 -0.890 38.212 1.00 92.75 87 GLY A O 1
ATOM 680 N N . ILE A 1 88 ? -23.125 -2.066 37.339 1.00 92.56 88 ILE A N 1
ATOM 681 C CA . ILE A 1 88 ? -23.081 -3.082 38.403 1.00 92.56 88 ILE A CA 1
ATOM 682 C C . ILE A 1 88 ? -22.824 -2.436 39.772 1.00 92.56 88 ILE A C 1
ATOM 684 O O . ILE A 1 88 ? -23.485 -2.783 40.745 1.00 92.56 88 ILE A O 1
ATOM 688 N N . LYS A 1 89 ? -21.887 -1.482 39.863 1.00 92.94 89 LYS A N 1
ATOM 689 C CA . LYS A 1 89 ? -21.604 -0.776 41.124 1.00 92.94 89 LYS A CA 1
ATOM 690 C C . LYS A 1 89 ? -22.798 0.025 41.631 1.00 92.94 89 LYS A C 1
ATOM 692 O O . LYS A 1 89 ? -23.112 -0.084 42.805 1.00 92.94 89 LYS A O 1
ATOM 697 N N . LEU A 1 90 ? -23.473 0.772 40.757 1.00 91.06 90 LEU A N 1
ATOM 698 C CA . LEU A 1 90 ? -24.644 1.570 41.135 1.00 91.06 90 LEU A CA 1
ATOM 699 C C . LEU A 1 90 ? -25.771 0.693 41.697 1.00 91.06 90 LEU A C 1
ATOM 701 O O . LEU A 1 90 ? -26.319 1.031 42.739 1.00 91.06 90 LEU A O 1
ATOM 705 N N . VAL A 1 91 ? -26.034 -0.458 41.066 1.00 91.44 91 VAL A N 1
ATOM 706 C CA . VAL A 1 91 ? -27.013 -1.445 41.560 1.00 91.44 91 VAL A CA 1
ATOM 707 C C . VAL A 1 91 ? -26.606 -2.009 42.926 1.00 91.44 91 VAL A C 1
ATOM 709 O O . VAL A 1 91 ? -27.436 -2.179 43.813 1.00 91.44 91 VAL A O 1
ATOM 712 N N . ASN A 1 92 ? -25.316 -2.289 43.128 1.00 89.12 92 ASN A N 1
ATOM 713 C CA . ASN A 1 92 ? -24.819 -2.811 44.404 1.00 89.12 92 ASN A CA 1
ATOM 714 C C . ASN A 1 92 ? -24.818 -1.761 45.533 1.00 89.12 92 ASN A C 1
ATOM 716 O O . ASN A 1 92 ? -24.887 -2.131 46.702 1.00 89.12 92 ASN A O 1
ATOM 720 N N . GLU A 1 93 ? -24.711 -0.472 45.200 1.00 91.88 93 GLU A N 1
ATOM 721 C CA . GLU A 1 93 ? -24.644 0.651 46.150 1.00 91.88 93 GLU A CA 1
ATOM 722 C C . GLU A 1 93 ? -26.025 1.231 46.512 1.00 91.88 93 GLU A C 1
ATOM 724 O O . GLU A 1 93 ? -26.107 2.169 47.305 1.00 91.88 93 GLU A O 1
ATOM 729 N N . GLY A 1 94 ? -27.114 0.644 46.006 1.00 78.81 94 GLY A N 1
ATOM 730 C CA . GLY A 1 94 ? -28.477 0.965 46.443 1.00 78.81 94 GLY A CA 1
ATOM 731 C C . GLY A 1 94 ? -29.184 2.048 45.630 1.00 78.81 94 GLY A C 1
ATOM 732 O O . GLY A 1 94 ? -30.085 2.705 46.155 1.00 78.81 94 GLY A O 1
ATOM 733 N N . LEU A 1 95 ? -28.796 2.212 44.361 1.00 58.25 95 LEU A N 1
ATOM 734 C CA . LEU A 1 95 ? -29.718 2.640 43.304 1.00 58.25 95 LEU A CA 1
ATOM 735 C C . LEU A 1 95 ? -30.455 1.429 42.723 1.0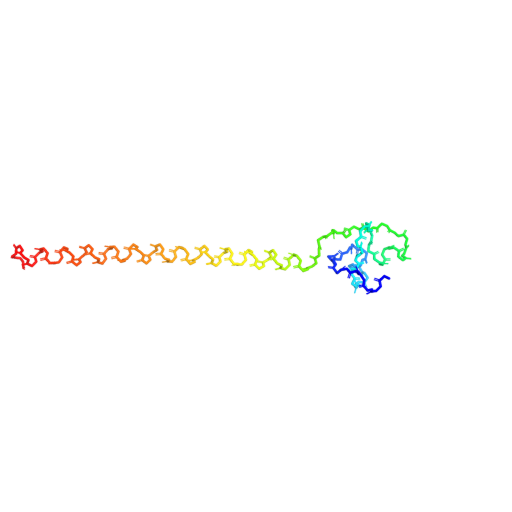0 58.25 95 LEU A C 1
ATOM 737 O O . LEU A 1 95 ? -29.798 0.385 42.516 1.00 58.25 95 LEU A O 1
#

pLDDT: mean 87.18, std 10.55, range [48.28, 98.31]

Radius of gyration: 29.16 Å; chains: 1; bounding box: 52×24×82 Å

Foldseek 3Di:
DVPAWAFFPDWPVCVVVVHTFTDHPPDQGTPVCVVVVHHTPTDPDGPVVVVVVVVVVVVVVVVVVVVVVVVVVVVVVVVVVVVVVVVVVVVVVPD